Protein AF-A0A1Q3QXQ6-F1 (afdb_monomer)

Mean predicted aligned error: 4.93 Å

Sequence (66 aa):
MSCISCAARVKRTLKGLDGVQHVEVSLEYREVTVRFSPDKVTPEHLEAAISQLGYKAGKSRVVESK

Secondary structure (DSSP, 8-state):
---HHHHHHHHHHHHTSTTEEEEEEETTTTEEEEEE-TTT--HHHHHHHHHHTT------------

Nearest PDB structures (foldseek):
  2qif-assembly1_A  TM=9.536E-01  e=3.774E-04  unclassified
  6ff2-assembly1_B  TM=9.603E-01  e=7.476E-04  Staphylococcus aureus subsp. aureus NCTC 8325
  2l3m-assembly1_A  TM=9.451E-01  e=1.947E-03  Bacillus anthracis str. Ames
  3dxs-assembly1_X  TM=9.580E-01  e=2.559E-03  Arabidopsis thaliana
  2kkh-assembly1_A  TM=7.993E-01  e=4.130E-03  Arabidopsis thaliana

Solvent-accessible surface area (backbone atoms only — not comparable to full-atom values): 4206 Å² total; per-residue (Å²): 107,93,48,71,67,60,52,52,50,52,47,52,57,52,58,69,40,71,44,44,78,44,73,48,74,41,65,90,81,55,43,74,52,71,46,60,39,73,93,62,39,50,73,67,55,55,41,48,59,39,39,75,74,75,39,83,65,73,90,82,76,91,75,84,84,127

Radius of gyration: 11.21 Å; Cα contacts (8 Å, |Δi|>4): 70; chains: 1; bounding box: 24×29×26 Å

Structure (mmCIF, N/CA/C/O backbone):
data_AF-A0A1Q3QXQ6-F1
#
_entry.id   AF-A0A1Q3QXQ6-F1
#
loop_
_atom_site.group_PDB
_atom_site.id
_atom_site.type_symbol
_atom_site.label_atom_id
_atom_site.label_alt_id
_atom_site.label_comp_id
_atom_site.label_asym_id
_atom_site.label_entity_id
_atom_site.label_seq_id
_atom_site.pdbx_PDB_ins_code
_atom_site.Cartn_x
_atom_site.Cartn_y
_atom_site.Cartn_z
_atom_site.occupancy
_atom_site.B_iso_or_equiv
_atom_site.auth_seq_id
_atom_site.auth_comp_id
_atom_site.auth_asym_id
_atom_site.auth_atom_id
_atom_site.pdbx_PDB_model_num
ATOM 1 N N . MET A 1 1 ? 9.282 -0.510 -8.275 1.00 60.16 1 MET A N 1
ATOM 2 C CA . MET A 1 1 ? 8.563 -1.023 -9.462 1.00 60.16 1 MET A CA 1
ATOM 3 C C . MET A 1 1 ? 9.167 -0.404 -10.713 1.00 60.16 1 MET A C 1
ATOM 5 O O . MET A 1 1 ? 9.390 0.795 -10.694 1.00 60.16 1 MET A O 1
ATOM 9 N N . SER A 1 2 ? 9.449 -1.179 -11.762 1.00 62.47 2 SER A N 1
ATOM 10 C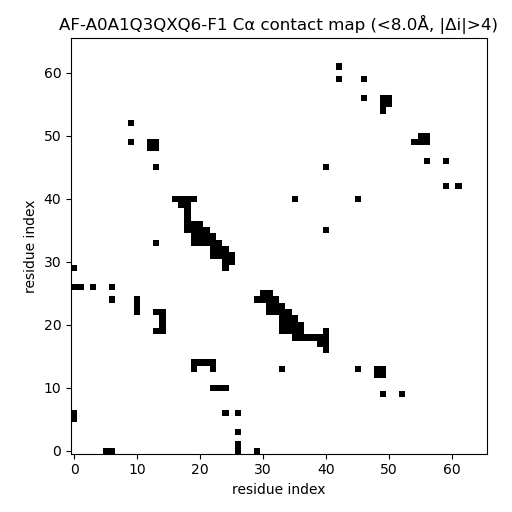 CA . SER A 1 2 ? 9.981 -0.676 -13.049 1.00 62.47 2 SER A CA 1
ATOM 11 C C . SER A 1 2 ? 9.113 -1.056 -14.257 1.00 62.47 2 SER A C 1
ATOM 13 O O . SER A 1 2 ? 9.484 -0.778 -15.390 1.00 62.47 2 SER A O 1
ATOM 15 N N . CYS A 1 3 ? 7.958 -1.695 -14.040 1.00 76.31 3 CYS A N 1
AT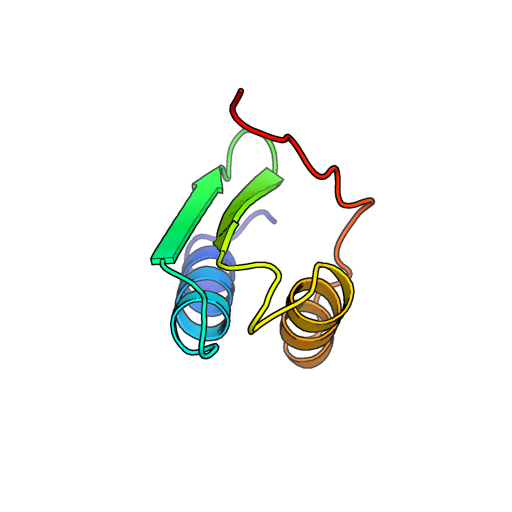OM 16 C CA . CYS A 1 3 ? 7.125 -2.227 -15.114 1.00 76.31 3 CYS A CA 1
ATOM 17 C C . CYS A 1 3 ? 5.679 -1.733 -14.993 1.00 76.31 3 CYS A C 1
ATOM 19 O O . CYS A 1 3 ? 5.049 -1.871 -13.940 1.00 76.31 3 CYS A O 1
ATOM 21 N N . ILE A 1 4 ? 5.156 -1.186 -16.092 1.00 74.56 4 ILE A N 1
ATOM 22 C CA . ILE A 1 4 ? 3.803 -0.617 -16.199 1.00 74.56 4 ILE A CA 1
ATOM 23 C C . ILE A 1 4 ? 2.734 -1.675 -15.886 1.00 74.56 4 ILE A C 1
ATOM 25 O O . ILE A 1 4 ? 1.748 -1.389 -15.206 1.00 74.56 4 ILE A O 1
ATOM 29 N N . SER A 1 5 ? 2.949 -2.923 -16.310 1.00 81.31 5 SER A N 1
ATOM 30 C CA . SER A 1 5 ? 2.026 -4.029 -16.034 1.00 81.31 5 SER A CA 1
ATOM 31 C C . SER A 1 5 ? 1.986 -4.406 -14.547 1.00 81.31 5 SER A C 1
ATOM 33 O O . SER A 1 5 ? 0.907 -4.676 -14.017 1.00 81.31 5 SER A O 1
ATOM 35 N N . CYS A 1 6 ? 3.123 -4.350 -13.844 1.00 82.75 6 CYS A N 1
ATOM 36 C CA . CYS A 1 6 ? 3.188 -4.580 -12.397 1.00 82.75 6 CYS A CA 1
ATOM 37 C C . CYS A 1 6 ? 2.416 -3.499 -11.624 1.00 82.75 6 CYS A C 1
ATOM 39 O O . CYS A 1 6 ? 1.643 -3.822 -10.722 1.00 82.75 6 CYS A O 1
ATOM 41 N N . ALA A 1 7 ? 2.561 -2.229 -12.017 1.00 83.50 7 ALA A N 1
ATOM 42 C CA . ALA A 1 7 ? 1.806 -1.126 -11.422 1.00 83.50 7 ALA A CA 1
ATOM 43 C C . ALA A 1 7 ? 0.295 -1.263 -11.654 1.00 83.50 7 ALA A C 1
ATOM 45 O O . ALA A 1 7 ? -0.495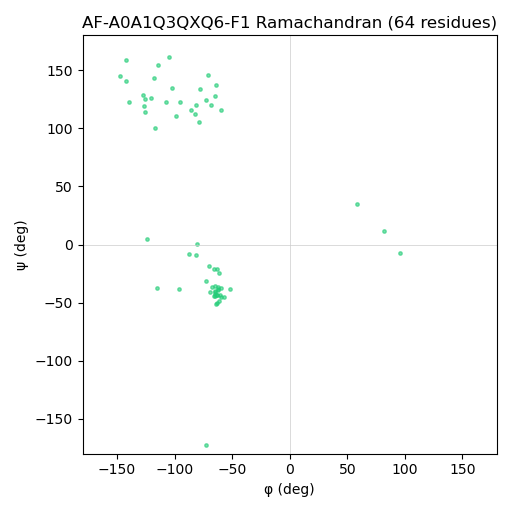 -1.095 -10.724 1.00 83.50 7 ALA A O 1
ATOM 46 N N . ALA A 1 8 ? -0.117 -1.634 -12.870 1.00 86.94 8 ALA A N 1
ATOM 47 C CA . ALA A 1 8 ? -1.523 -1.874 -13.180 1.00 86.94 8 ALA A CA 1
ATOM 48 C C . ALA A 1 8 ? -2.112 -3.030 -12.354 1.00 86.94 8 ALA A C 1
ATOM 50 O O . ALA A 1 8 ? -3.254 -2.938 -11.898 1.00 86.94 8 ALA A O 1
ATOM 51 N N . ARG A 1 9 ? -1.335 -4.100 -12.128 1.00 88.75 9 ARG A N 1
ATOM 52 C CA . ARG A 1 9 ? -1.747 -5.238 -11.297 1.00 88.75 9 ARG A CA 1
ATOM 53 C C . ARG A 1 9 ? -1.970 -4.814 -9.846 1.00 88.75 9 ARG A C 1
ATOM 55 O O . ARG A 1 9 ? -3.053 -5.055 -9.325 1.00 88.75 9 ARG A O 1
ATOM 62 N N . VAL A 1 10 ? -1.014 -4.105 -9.241 1.00 88.38 10 VAL A N 1
ATOM 63 C CA . VAL A 1 10 ? -1.161 -3.590 -7.868 1.00 88.38 10 VAL A CA 1
ATOM 64 C C . VAL A 1 10 ? -2.354 -2.643 -7.746 1.00 88.38 10 VAL A C 1
ATOM 66 O O . VAL A 1 10 ? -3.171 -2.811 -6.844 1.00 88.38 10 VAL A O 1
ATOM 69 N N . LYS A 1 11 ? -2.528 -1.712 -8.694 1.00 90.00 11 LYS A N 1
ATOM 70 C CA . LYS A 1 11 ? -3.679 -0.797 -8.701 1.00 90.00 11 LYS A CA 1
ATOM 71 C C . LYS A 1 11 ? -5.014 -1.545 -8.713 1.00 90.00 11 LYS A C 1
ATOM 73 O O . LYS A 1 11 ? -5.921 -1.177 -7.972 1.00 90.00 11 LYS A O 1
ATOM 78 N N . ARG A 1 12 ? -5.147 -2.580 -9.552 1.00 90.88 12 ARG A N 1
ATOM 79 C CA . ARG A 1 12 ? -6.377 -3.383 -9.643 1.00 90.88 12 ARG A CA 1
ATOM 80 C C . ARG A 1 12 ? -6.654 -4.157 -8.360 1.00 90.88 12 ARG A C 1
ATOM 82 O O . ARG A 1 12 ? -7.790 -4.141 -7.907 1.00 90.88 12 ARG A O 1
ATOM 89 N N . THR A 1 13 ? -5.635 -4.782 -7.776 1.00 90.94 13 THR A N 1
ATOM 90 C CA . THR A 1 13 ? -5.776 -5.527 -6.519 1.00 90.94 13 THR A CA 1
ATOM 91 C C . THR A 1 13 ? -6.221 -4.618 -5.381 1.00 90.94 13 THR A C 1
ATOM 93 O O . THR A 1 13 ? -7.204 -4.925 -4.719 1.00 90.94 13 THR A O 1
ATOM 96 N N . LEU A 1 14 ? -5.572 -3.462 -5.206 1.00 90.69 14 LEU A N 1
ATOM 97 C CA . LEU A 1 14 ? -5.936 -2.513 -4.151 1.00 90.69 14 LEU A CA 1
ATOM 98 C C . LEU A 1 14 ? -7.334 -1.926 -4.363 1.00 90.69 14 LEU A C 1
ATOM 100 O O . LEU A 1 14 ? -8.102 -1.823 -3.418 1.00 90.69 14 LEU A O 1
ATOM 104 N N . LYS A 1 15 ? -7.704 -1.598 -5.606 1.00 91.31 15 LYS A N 1
ATOM 105 C CA . LYS A 1 15 ? -9.045 -1.084 -5.928 1.00 91.31 15 LYS A CA 1
ATOM 106 C C . LYS A 1 15 ? -10.158 -2.117 -5.686 1.00 91.31 15 LYS A C 1
ATOM 108 O O . LYS A 1 15 ? -11.314 -1.733 -5.571 1.00 91.31 15 LYS A O 1
ATOM 113 N N . GLY A 1 16 ? -9.824 -3.407 -5.646 1.00 90.50 16 GLY A N 1
ATOM 114 C CA . GLY A 1 16 ? -10.769 -4.482 -5.344 1.00 90.50 16 GLY A CA 1
ATOM 115 C C . GLY A 1 16 ? -11.033 -4.695 -3.851 1.00 90.50 16 GLY A C 1
ATOM 116 O O . GLY A 1 16 ? -11.918 -5.476 -3.518 1.00 90.50 16 GLY A O 1
ATOM 117 N N . LEU A 1 17 ? -10.281 -4.042 -2.960 1.00 90.81 17 LEU A N 1
ATOM 118 C CA . LEU A 1 17 ? -10.476 -4.161 -1.517 1.00 90.81 17 LEU A CA 1
ATOM 119 C C . LEU A 1 17 ? -11.667 -3.310 -1.062 1.00 90.81 17 LEU A C 1
ATOM 121 O O . LEU A 1 17 ? -11.778 -2.136 -1.428 1.00 90.81 17 LEU A O 1
ATOM 125 N N . ASP A 1 18 ? -12.539 -3.888 -0.235 1.00 90.75 18 ASP A N 1
ATOM 126 C CA . ASP A 1 18 ? -13.670 -3.151 0.330 1.00 90.75 18 ASP A CA 1
ATOM 127 C C . ASP A 1 18 ? -13.164 -2.030 1.247 1.00 90.75 18 ASP A C 1
ATOM 129 O O . ASP A 1 18 ? -12.332 -2.248 2.123 1.00 90.75 18 ASP A O 1
ATOM 133 N N . GLY A 1 19 ? -13.635 -0.805 1.014 1.00 91.00 19 GLY A N 1
ATOM 134 C CA . GLY A 1 19 ? -13.162 0.384 1.727 1.00 91.00 19 GLY A CA 1
ATOM 135 C C . GLY A 1 19 ? -12.071 1.177 1.011 1.00 91.00 19 GLY A C 1
ATOM 136 O O . GLY A 1 19 ? -11.772 2.287 1.449 1.00 91.00 19 GLY A O 1
ATOM 137 N N . VAL A 1 20 ? -11.519 0.694 -0.107 1.00 92.50 20 VAL A N 1
ATOM 138 C CA . VAL A 1 20 ? -10.630 1.503 -0.953 1.00 92.50 20 VAL A CA 1
ATOM 139 C C . VAL A 1 20 ? -11.452 2.410 -1.867 1.00 92.50 20 VAL A C 1
ATOM 141 O O . VAL A 1 20 ? -12.227 1.960 -2.705 1.00 92.50 20 VAL A O 1
ATOM 144 N N . GLN A 1 21 ? -11.251 3.717 -1.722 1.00 91.06 21 GLN A N 1
ATOM 145 C CA . GLN A 1 21 ? -11.964 4.749 -2.478 1.00 91.06 21 GLN A CA 1
ATOM 146 C C . GLN A 1 21 ? -11.157 5.202 -3.697 1.00 91.06 21 GLN A C 1
ATOM 148 O O . GLN A 1 21 ? -11.706 5.451 -4.771 1.00 91.06 21 GLN A O 1
ATOM 153 N N . HIS A 1 22 ? -9.835 5.310 -3.542 1.00 90.19 22 HIS A N 1
ATOM 154 C CA . HIS A 1 22 ? -8.952 5.786 -4.600 1.00 90.19 22 HIS A CA 1
ATOM 155 C C . HIS A 1 22 ? -7.576 5.125 -4.534 1.00 90.19 22 HIS A C 1
ATOM 157 O O . HIS A 1 22 ? -7.062 4.870 -3.449 1.00 90.19 22 HIS A O 1
ATOM 163 N N . VAL A 1 23 ? -6.967 4.882 -5.699 1.00 92.12 23 VAL A N 1
ATOM 164 C CA . VAL A 1 23 ? -5.614 4.320 -5.816 1.00 92.12 23 VAL A CA 1
ATOM 165 C C . VAL A 1 23 ? -4.854 5.026 -6.933 1.00 92.12 23 VAL A C 1
ATOM 167 O O . VAL A 1 23 ? -5.250 4.959 -8.104 1.00 92.12 23 VAL A O 1
ATOM 170 N N . GLU A 1 24 ? -3.717 5.609 -6.580 1.00 89.56 24 GLU A N 1
ATOM 171 C CA . GLU A 1 24 ? -2.732 6.162 -7.505 1.00 89.56 24 GLU A CA 1
ATOM 172 C C . GLU A 1 24 ? -1.403 5.435 -7.362 1.00 89.56 24 GLU A C 1
ATOM 174 O O . GLU A 1 24 ? -1.005 5.028 -6.274 1.00 89.56 24 GLU A O 1
ATOM 179 N N . VAL A 1 25 ? -0.719 5.251 -8.487 1.00 87.81 25 VAL A N 1
ATOM 180 C CA . VAL A 1 25 ? 0.590 4.602 -8.530 1.00 87.81 25 VAL A CA 1
ATOM 181 C C . VAL A 1 25 ? 1.536 5.541 -9.253 1.00 87.81 25 VAL A C 1
ATOM 183 O O . VAL A 1 25 ? 1.319 5.838 -10.427 1.00 87.81 25 VAL A O 1
ATOM 186 N N . SER A 1 26 ? 2.585 5.978 -8.562 1.00 85.69 26 SER A N 1
ATOM 187 C CA . SER A 1 26 ? 3.672 6.748 -9.152 1.00 85.69 26 SER A CA 1
ATOM 188 C C . SER A 1 26 ? 4.841 5.820 -9.457 1.00 85.69 26 SER A C 1
ATOM 190 O O . SER A 1 26 ? 5.501 5.293 -8.562 1.00 85.69 26 SER A O 1
ATOM 192 N N . LEU A 1 27 ? 5.104 5.596 -10.746 1.00 82.00 27 LEU A N 1
ATOM 193 C CA . LEU A 1 27 ? 6.273 4.832 -11.188 1.00 82.00 27 LEU A CA 1
ATOM 194 C C . LEU A 1 27 ? 7.577 5.617 -11.004 1.00 82.00 27 LEU A C 1
ATOM 196 O O . LEU A 1 27 ? 8.606 5.001 -10.733 1.00 82.00 27 LEU A O 1
ATOM 200 N N . GLU A 1 28 ? 7.511 6.946 -11.120 1.00 84.31 28 GLU A N 1
ATOM 201 C CA . GLU A 1 28 ? 8.653 7.852 -10.966 1.00 84.31 28 GLU A CA 1
ATOM 202 C C . GLU A 1 28 ? 9.204 7.791 -9.539 1.00 84.31 28 GLU A C 1
ATOM 204 O O . GLU A 1 28 ? 10.379 7.482 -9.340 1.00 84.31 28 GLU A O 1
ATOM 209 N N . TYR A 1 29 ? 8.326 7.950 -8.544 1.00 82.00 29 TYR A N 1
ATOM 210 C CA . TYR A 1 29 ? 8.700 7.875 -7.128 1.00 82.00 29 TYR A CA 1
ATOM 211 C C . TYR A 1 29 ? 8.663 6.451 -6.562 1.00 82.00 29 TYR A C 1
ATOM 213 O O . TYR A 1 29 ? 9.151 6.203 -5.465 1.00 82.00 29 TYR A O 1
ATOM 221 N N . ARG A 1 30 ? 8.149 5.480 -7.332 1.00 82.12 30 ARG A N 1
ATOM 222 C CA . ARG A 1 30 ? 7.928 4.083 -6.909 1.00 82.12 30 ARG A CA 1
ATOM 223 C C . ARG A 1 30 ? 7.010 3.974 -5.688 1.00 82.12 30 ARG A C 1
ATOM 225 O O . ARG A 1 30 ? 7.172 3.065 -4.873 1.00 82.12 30 ARG A O 1
ATOM 232 N N . GLU A 1 31 ? 6.031 4.863 -5.608 1.00 85.44 31 GLU A N 1
ATOM 233 C CA . GLU A 1 31 ? 5.088 4.978 -4.500 1.00 85.44 31 GLU A CA 1
ATOM 234 C C . GLU A 1 31 ? 3.664 4.643 -4.948 1.00 85.44 31 GLU A C 1
ATOM 236 O O . GLU A 1 31 ? 3.302 4.767 -6.121 1.00 85.44 31 GLU A O 1
ATOM 241 N N . VAL A 1 32 ? 2.849 4.201 -3.994 1.00 87.94 32 VAL A N 1
ATOM 242 C CA . VAL A 1 32 ? 1.419 3.960 -4.186 1.00 87.94 32 VAL A CA 1
ATOM 243 C C . VAL A 1 32 ? 0.671 4.752 -3.131 1.00 87.94 32 VAL A C 1
ATOM 245 O O . VAL A 1 32 ? 0.922 4.592 -1.938 1.00 87.94 32 VAL A O 1
ATOM 248 N N . THR A 1 33 ? -0.265 5.580 -3.575 1.00 89.81 33 THR A N 1
ATOM 249 C CA . THR A 1 33 ? -1.133 6.362 -2.701 1.00 89.81 33 THR A CA 1
ATOM 250 C C . THR A 1 33 ? -2.525 5.760 -2.741 1.00 89.81 33 THR A C 1
ATOM 252 O O . THR A 1 33 ? -3.132 5.630 -3.804 1.00 89.81 33 THR A O 1
ATOM 255 N N . VAL A 1 34 ? -3.036 5.383 -1.573 1.00 90.94 34 VAL A N 1
ATOM 256 C CA . VAL A 1 34 ? -4.364 4.786 -1.427 1.00 90.94 34 VAL A CA 1
ATOM 257 C C . VAL A 1 34 ? -5.192 5.671 -0.511 1.00 90.94 34 VAL A C 1
ATOM 259 O O . VAL A 1 34 ? -4.778 5.955 0.609 1.00 90.94 34 VAL A O 1
ATOM 262 N N . ARG A 1 35 ? -6.372 6.083 -0.975 1.00 90.88 35 ARG A N 1
ATOM 263 C CA . ARG A 1 35 ? -7.409 6.635 -0.100 1.00 90.88 35 ARG A CA 1
ATOM 264 C C . ARG A 1 35 ? -8.348 5.510 0.272 1.00 90.88 35 ARG A C 1
ATOM 266 O O . ARG A 1 35 ? -8.928 4.872 -0.611 1.00 90.88 35 ARG A O 1
ATOM 273 N N . PHE A 1 36 ? -8.489 5.279 1.563 1.00 91.25 36 PHE A N 1
ATOM 274 C CA . PHE A 1 36 ? -9.298 4.200 2.089 1.00 91.25 36 PHE A CA 1
ATOM 275 C C . PHE A 1 36 ? -10.037 4.629 3.354 1.00 91.25 36 PHE A C 1
ATOM 277 O O . PHE A 1 36 ? -9.654 5.598 4.006 1.00 91.25 36 PHE A O 1
ATOM 284 N N . SER A 1 37 ? -11.109 3.911 3.677 1.00 90.56 37 SER A N 1
ATOM 285 C CA . SER A 1 37 ? -11.850 4.071 4.925 1.00 90.56 37 SER A CA 1
ATOM 286 C C . SER A 1 37 ? -11.193 3.227 6.022 1.00 90.56 37 SER A C 1
AT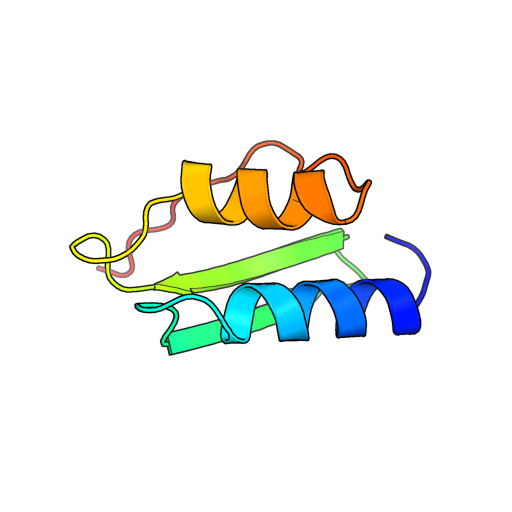OM 288 O O . SER A 1 37 ? -11.207 1.997 5.896 1.00 90.56 37 SER A O 1
ATOM 290 N N . PRO A 1 38 ? -10.644 3.839 7.088 1.00 87.12 38 PRO A N 1
ATOM 291 C CA . PRO A 1 38 ? -9.974 3.108 8.165 1.00 87.12 38 PRO A CA 1
ATOM 292 C C . PRO A 1 38 ? -10.917 2.162 8.927 1.00 87.12 38 PRO A C 1
ATOM 294 O O . PRO A 1 38 ? -10.455 1.181 9.496 1.00 87.12 38 PRO A O 1
ATOM 297 N N . ASP A 1 39 ? -12.232 2.394 8.873 1.00 89.69 39 ASP A N 1
ATOM 298 C CA . ASP A 1 39 ? -13.255 1.509 9.451 1.00 89.69 39 ASP A CA 1
ATOM 299 C C . ASP A 1 39 ? -13.411 0.172 8.708 1.00 89.69 39 ASP A C 1
ATOM 301 O O . ASP A 1 39 ? -14.000 -0.770 9.235 1.00 89.69 39 ASP A O 1
ATOM 305 N N . LYS A 1 40 ? -12.931 0.093 7.459 1.00 90.38 40 LYS A N 1
ATOM 306 C CA . LYS A 1 40 ? -13.126 -1.063 6.568 1.00 90.38 40 LYS A CA 1
ATOM 307 C C . LYS A 1 40 ? -11.831 -1.779 6.211 1.00 90.38 40 LYS A C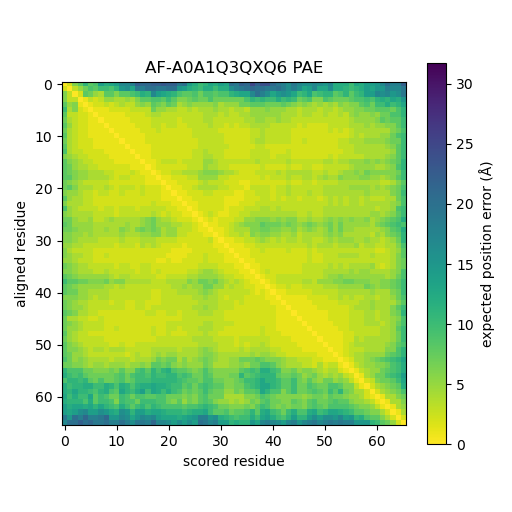 1
ATOM 309 O O . LYS A 1 40 ? -11.823 -2.998 6.079 1.00 90.38 40 LYS A O 1
ATOM 314 N N . VAL A 1 41 ? -10.747 -1.031 6.027 1.00 91.06 41 VAL A N 1
ATOM 315 C CA . VAL A 1 41 ? -9.455 -1.580 5.612 1.00 91.06 41 VAL A CA 1
ATOM 316 C C . VAL A 1 41 ? -8.330 -0.847 6.326 1.00 91.06 41 VAL A C 1
ATOM 318 O O . VAL A 1 41 ? -8.382 0.366 6.513 1.00 91.06 41 VAL A O 1
ATOM 321 N N . THR A 1 42 ? -7.305 -1.591 6.735 1.00 89.62 42 THR A N 1
ATOM 322 C CA . THR A 1 42 ? -6.133 -1.044 7.429 1.00 89.62 42 THR A CA 1
ATOM 323 C C . THR A 1 42 ? -4.922 -0.986 6.495 1.00 89.62 42 THR A C 1
ATOM 325 O O . THR A 1 42 ? -4.886 -1.700 5.486 1.00 89.62 42 THR A O 1
ATOM 328 N N . PRO A 1 43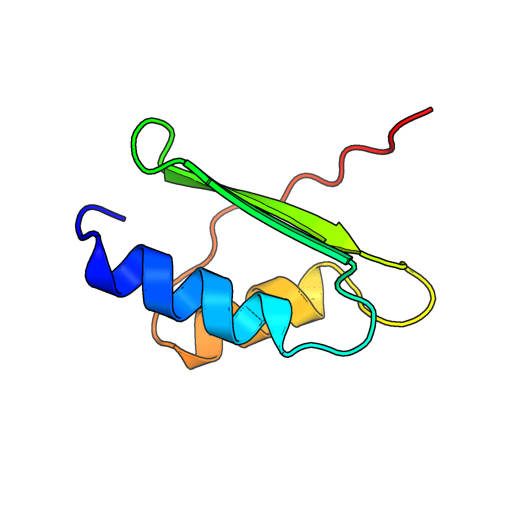 ? -3.892 -0.182 6.815 1.00 88.31 43 PRO A N 1
ATOM 329 C CA . PRO A 1 43 ? -2.634 -0.186 6.070 1.00 88.31 43 PRO A CA 1
ATOM 330 C C . PRO A 1 43 ? -2.032 -1.590 5.923 1.00 88.31 43 PRO A C 1
ATOM 332 O O . PRO A 1 43 ? -1.559 -1.943 4.846 1.00 88.31 43 PRO A O 1
ATOM 335 N N . GLU A 1 44 ? -2.125 -2.426 6.963 1.00 88.56 44 GLU A N 1
ATOM 336 C CA . GLU A 1 44 ? -1.593 -3.794 6.942 1.00 88.56 44 GLU A CA 1
ATOM 337 C C . GLU A 1 44 ? -2.318 -4.676 5.919 1.00 88.56 44 GLU A C 1
ATOM 339 O O . GLU A 1 44 ? -1.684 -5.490 5.250 1.00 88.56 44 GLU A O 1
ATOM 344 N N . HIS A 1 45 ? -3.631 -4.492 5.734 1.00 89.31 45 HIS A N 1
ATOM 345 C CA . HIS A 1 45 ? -4.386 -5.198 4.695 1.00 89.31 45 HIS A CA 1
ATOM 346 C C . HIS A 1 45 ? -3.927 -4.802 3.288 1.00 89.31 45 HIS A C 1
ATOM 348 O O . HIS A 1 45 ? -3.806 -5.662 2.411 1.00 89.31 45 HIS A O 1
ATOM 354 N N . LEU A 1 46 ? -3.640 -3.515 3.067 1.00 89.25 46 LEU A N 1
ATOM 355 C CA . LEU A 1 46 ? -3.115 -3.028 1.789 1.00 89.25 46 LEU A CA 1
ATOM 356 C C . LEU A 1 46 ? -1.725 -3.618 1.513 1.00 89.25 46 LEU A C 1
ATOM 358 O O . LEU A 1 46 ? -1.458 -4.096 0.409 1.00 89.25 46 LEU A O 1
ATOM 362 N N . GLU A 1 47 ? -0.851 -3.635 2.521 1.00 88.69 47 GLU A N 1
ATOM 363 C CA . GLU A 1 47 ? 0.478 -4.242 2.423 1.00 88.69 47 GLU A CA 1
ATOM 364 C C . GLU A 1 47 ? 0.405 -5.750 2.168 1.00 88.69 47 GLU A C 1
ATOM 366 O O . GLU A 1 47 ? 1.108 -6.262 1.291 1.00 88.69 47 GLU A O 1
ATOM 371 N N . ALA A 1 48 ? -0.480 -6.460 2.872 1.00 89.50 48 ALA A N 1
ATOM 372 C CA . ALA A 1 48 ? -0.703 -7.886 2.681 1.00 89.50 48 ALA A CA 1
ATOM 373 C C . ALA A 1 48 ? -1.183 -8.195 1.256 1.00 89.50 48 ALA A C 1
ATOM 375 O O . ALA A 1 48 ? -0.661 -9.111 0.621 1.00 89.50 48 ALA A O 1
ATOM 376 N N . ALA A 1 49 ? -2.109 -7.399 0.714 1.00 89.62 49 ALA 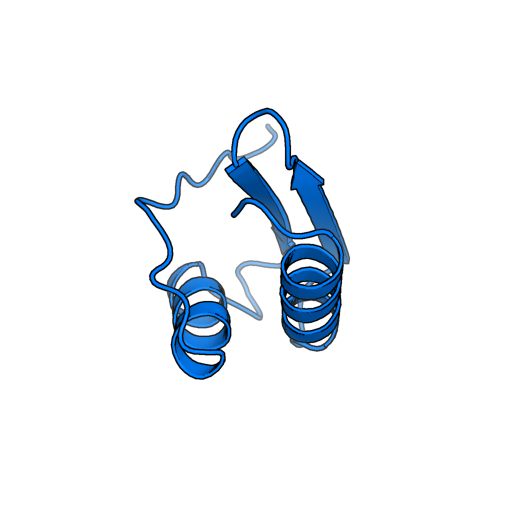A N 1
ATOM 377 C CA . ALA A 1 49 ? -2.584 -7.550 -0.660 1.00 89.62 49 ALA A CA 1
ATOM 378 C C . ALA A 1 49 ? -1.462 -7.349 -1.696 1.00 89.62 49 ALA A C 1
ATOM 380 O O . ALA A 1 49 ? -1.404 -8.059 -2.700 1.00 89.62 49 ALA A O 1
ATOM 381 N N . ILE A 1 50 ? -0.531 -6.422 -1.445 1.00 87.25 50 ILE A N 1
ATOM 382 C CA . ILE A 1 50 ? 0.661 -6.230 -2.288 1.00 87.25 50 ILE A CA 1
ATOM 383 C C . ILE A 1 50 ? 1.624 -7.421 -2.148 1.00 87.25 50 ILE A C 1
ATOM 385 O O . ILE A 1 50 ? 2.149 -7.907 -3.154 1.00 87.25 50 ILE A O 1
ATOM 389 N N . SER A 1 51 ? 1.805 -7.931 -0.927 1.00 88.12 51 SER A N 1
ATOM 390 C CA . SER A 1 51 ? 2.643 -9.099 -0.627 1.00 88.12 51 SER A CA 1
ATOM 391 C C . SER A 1 51 ? 2.143 -10.373 -1.313 1.00 88.12 51 SER A C 1
ATOM 393 O O . SER A 1 51 ? 2.936 -11.124 -1.880 1.00 88.12 51 SER A O 1
ATOM 395 N N . GLN A 1 52 ? 0.822 -10.576 -1.376 1.00 87.44 52 GLN A N 1
ATOM 396 C CA . GLN A 1 52 ? 0.200 -11.700 -2.090 1.00 87.44 52 GLN A CA 1
ATOM 397 C C . GLN A 1 52 ? 0.485 -11.701 -3.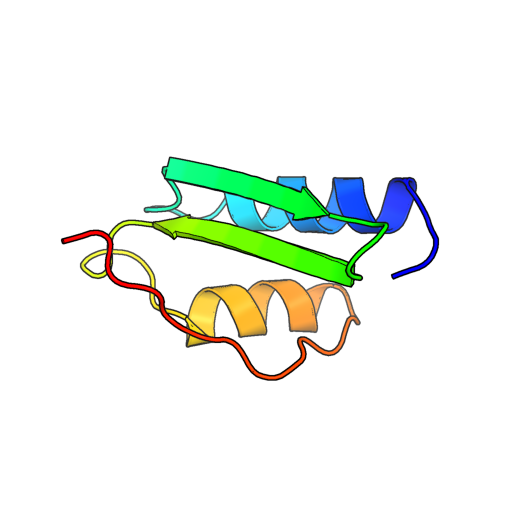598 1.00 87.44 52 GLN A C 1
ATOM 399 O O . GLN A 1 52 ? 0.479 -12.754 -4.231 1.00 87.44 52 GLN A O 1
ATOM 404 N N . LEU A 1 53 ? 0.780 -10.539 -4.186 1.00 85.06 53 LEU A N 1
ATOM 405 C CA . LEU A 1 53 ? 1.202 -10.434 -5.584 1.00 85.06 53 LEU A CA 1
ATOM 406 C C . LEU A 1 53 ? 2.691 -10.769 -5.791 1.00 85.06 53 LEU A C 1
ATOM 408 O O . LEU A 1 53 ? 3.177 -10.696 -6.920 1.00 85.06 53 LEU A O 1
ATOM 412 N N . GLY A 1 54 ? 3.416 -11.108 -4.719 1.00 83.94 54 GLY A N 1
ATOM 413 C CA . GLY A 1 54 ? 4.855 -11.366 -4.726 1.00 83.94 54 GLY A CA 1
ATOM 414 C C . GLY A 1 54 ? 5.711 -10.099 -4.658 1.00 83.94 54 GLY A C 1
ATOM 415 O O . GLY A 1 54 ? 6.919 -10.164 -4.886 1.00 83.94 54 GLY A O 1
ATOM 416 N N . TYR A 1 55 ? 5.114 -8.939 -4.359 1.00 82.69 55 TYR A N 1
ATOM 417 C CA . TYR A 1 55 ? 5.841 -7.680 -4.208 1.00 82.69 55 TYR A CA 1
ATOM 418 C C . TYR A 1 55 ? 6.024 -7.338 -2.735 1.00 82.69 55 TYR A C 1
ATOM 420 O O . TYR A 1 55 ? 5.082 -7.362 -1.954 1.00 82.69 55 TYR A O 1
ATOM 428 N N . LYS A 1 56 ? 7.233 -6.931 -2.350 1.00 76.12 56 LYS A N 1
ATOM 429 C CA . LYS A 1 56 ? 7.469 -6.403 -1.007 1.00 76.12 56 LYS A CA 1
ATOM 430 C C . LYS A 1 56 ? 7.063 -4.929 -0.980 1.00 76.12 56 LYS A C 1
ATOM 432 O O . LYS A 1 56 ? 7.696 -4.112 -1.652 1.00 76.12 56 LYS A O 1
ATOM 437 N N . ALA A 1 57 ? 6.000 -4.598 -0.248 1.00 74.19 57 ALA A N 1
ATOM 438 C CA . ALA A 1 57 ? 5.679 -3.207 0.046 1.00 74.19 57 ALA A CA 1
ATOM 439 C C . ALA A 1 57 ? 6.808 -2.604 0.904 1.00 74.19 57 ALA A C 1
ATOM 441 O O . ALA A 1 57 ? 7.357 -3.269 1.785 1.00 74.19 57 ALA A O 1
ATOM 442 N N . GLY A 1 58 ? 7.214 -1.372 0.587 1.00 73.75 58 GLY A N 1
ATOM 443 C CA . GLY A 1 58 ? 8.122 -0.601 1.439 1.00 73.75 58 GLY A CA 1
ATOM 444 C C . GLY A 1 58 ? 7.406 -0.108 2.699 1.00 73.75 58 GLY A C 1
ATOM 445 O O . GLY A 1 58 ? 6.255 -0.459 2.935 1.00 73.75 58 GLY A O 1
ATOM 446 N N . LYS A 1 59 ? 8.064 0.743 3.495 1.00 74.00 59 LYS A N 1
ATOM 447 C CA . LYS A 1 59 ? 7.416 1.379 4.653 1.00 74.00 59 LYS A CA 1
ATOM 448 C C . LYS A 1 59 ? 6.213 2.197 4.176 1.00 74.00 59 LYS A C 1
ATOM 450 O O . LYS A 1 59 ? 6.400 3.167 3.440 1.00 74.00 59 LYS A O 1
ATOM 455 N N . SER A 1 60 ? 5.007 1.816 4.587 1.00 76.38 60 SER A N 1
ATOM 456 C CA . SER A 1 60 ? 3.831 2.655 4.386 1.00 76.38 60 SER A CA 1
ATOM 457 C C . SER A 1 60 ? 3.904 3.877 5.303 1.00 76.38 60 SER A C 1
ATOM 459 O O . SER A 1 60 ? 4.441 3.836 6.413 1.00 76.38 60 SER A O 1
ATOM 461 N N . ARG A 1 61 ? 3.393 5.006 4.812 1.00 78.88 61 ARG A N 1
ATOM 462 C CA . ARG A 1 61 ? 3.215 6.221 5.602 1.00 78.88 61 ARG A CA 1
ATOM 463 C C . ARG A 1 61 ? 1.763 6.638 5.476 1.00 78.88 61 ARG A C 1
ATOM 465 O O . ARG A 1 61 ? 1.314 6.998 4.391 1.00 78.88 61 ARG A O 1
ATOM 472 N N . VAL A 1 62 ? 1.040 6.574 6.587 1.00 77.19 62 VAL A N 1
ATOM 473 C CA . VAL A 1 62 ? -0.320 7.105 6.666 1.00 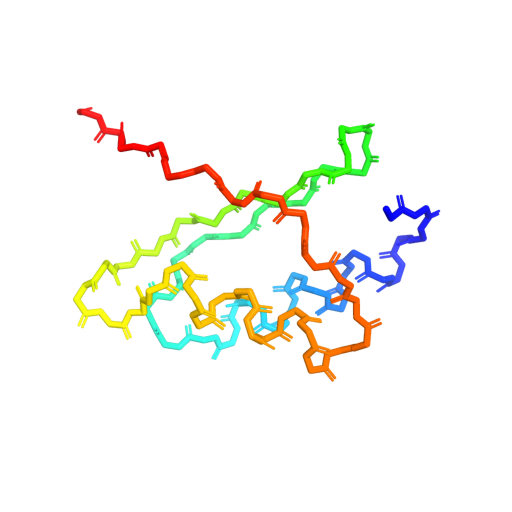77.19 62 VAL A CA 1
ATOM 474 C C . VAL A 1 62 ? -0.214 8.626 6.671 1.00 77.19 62 VAL A C 1
ATOM 476 O O . VAL A 1 62 ? 0.530 9.202 7.465 1.00 77.19 62 VAL A O 1
ATOM 479 N N . VAL A 1 63 ? -0.900 9.275 5.735 1.00 73.81 63 VAL A N 1
ATOM 480 C CA . VAL A 1 63 ? -0.981 10.734 5.663 1.00 73.81 63 VAL A CA 1
ATOM 481 C C . VAL A 1 63 ? -2.447 11.092 5.854 1.00 73.81 63 VAL A C 1
ATOM 483 O O . VAL A 1 63 ? -3.251 10.932 4.938 1.00 73.81 63 VAL A O 1
ATOM 486 N N . GLU A 1 64 ? -2.815 11.508 7.064 1.00 69.06 64 GLU A N 1
ATOM 487 C CA . GLU A 1 64 ? -4.162 12.006 7.339 1.00 69.06 64 GLU A CA 1
ATOM 488 C C . GLU A 1 64 ? -4.349 13.341 6.611 1.00 69.06 64 GLU A C 1
ATOM 490 O O . GLU A 1 64 ? -3.589 14.291 6.807 1.00 69.06 64 GLU A O 1
ATOM 495 N N . SER A 1 65 ? -5.335 13.398 5.715 1.00 57.12 65 SER A N 1
ATOM 496 C CA . SER A 1 65 ? -5.769 14.669 5.137 1.00 57.12 65 SER A CA 1
ATOM 497 C C . SER A 1 65 ? -6.657 15.350 6.175 1.00 57.12 65 SER A C 1
ATOM 499 O O . SER A 1 65 ? -7.764 14.880 6.422 1.00 57.12 65 SER A O 1
ATOM 501 N N . LYS A 1 66 ? -6.111 16.379 6.826 1.00 45.06 66 LYS A N 1
ATOM 502 C CA . LYS A 1 66 ? -6.811 17.251 7.777 1.00 45.06 66 LYS A CA 1
ATOM 503 C C . LYS A 1 66 ? -7.983 17.980 7.121 1.00 45.06 66 LYS A C 1
ATOM 505 O O . LYS A 1 66 ? -7.835 18.354 5.935 1.00 45.06 66 LYS A O 1
#

Foldseek 3Di:
DQDPVLQVVLLVQQVPFPFWDDWDADPPVRDIDTDGDCVRDDPVNSQVSNVVVVDHDDDDDDDDDD

pLDDT: mean 84.08, std 9.23, range [45.06, 92.5]